Protein AF-A0A7Y2U9D8-F1 (afdb_monomer_lite)

pLDDT: mean 89.58, std 7.54, range [69.75, 98.06]

Structure (mmCIF, N/CA/C/O backbone):
data_AF-A0A7Y2U9D8-F1
#
_entry.id   AF-A0A7Y2U9D8-F1
#
loop_
_atom_site.group_PDB
_atom_site.id
_atom_site.type_symbol
_atom_site.label_atom_id
_atom_site.label_alt_id
_atom_site.label_comp_id
_atom_site.label_asym_id
_atom_site.label_entity_id
_atom_site.label_seq_id
_atom_site.pdbx_PDB_ins_code
_atom_site.Cartn_x
_atom_site.Cartn_y
_atom_site.Cartn_z
_atom_site.occupancy
_atom_site.B_iso_or_equiv
_atom_site.auth_seq_id
_atom_site.auth_comp_id
_atom_site.auth_asym_id
_atom_site.auth_atom_id
_atom_site.pdbx_PDB_model_num
ATOM 1 N N . LEU A 1 1 ? 11.281 6.442 -1.788 1.00 69.75 1 LEU A N 1
ATOM 2 C CA . LEU A 1 1 ? 12.021 5.356 -2.486 1.00 69.75 1 LEU A CA 1
ATOM 3 C C . LEU A 1 1 ? 13.335 4.998 -1.787 1.00 69.75 1 LEU A C 1
ATOM 5 O O . LEU A 1 1 ? 13.545 3.816 -1.563 1.00 69.75 1 LEU A O 1
ATOM 9 N N . ALA A 1 2 ? 14.163 5.964 -1.365 1.00 77.25 2 ALA A N 1
ATOM 10 C CA . ALA A 1 2 ? 15.414 5.690 -0.637 1.00 77.25 2 ALA A CA 1
ATOM 11 C C . ALA A 1 2 ? 15.228 4.824 0.628 1.00 77.25 2 ALA A C 1
ATOM 13 O O . ALA A 1 2 ? 15.919 3.825 0.792 1.00 77.25 2 ALA A O 1
ATOM 14 N N . SER A 1 3 ? 14.227 5.118 1.467 1.00 76.25 3 SER A N 1
ATOM 15 C CA . SER A 1 3 ? 13.935 4.308 2.663 1.00 76.25 3 SER A CA 1
ATOM 16 C C . SER A 1 3 ? 13.469 2.881 2.339 1.00 76.25 3 SER A C 1
ATOM 18 O O . SER A 1 3 ? 13.762 1.958 3.091 1.00 76.25 3 SER A O 1
ATOM 20 N N . HIS A 1 4 ? 12.781 2.679 1.208 1.00 74.44 4 HIS A N 1
ATOM 21 C CA . HIS A 1 4 ? 12.374 1.348 0.737 1.00 74.44 4 HIS A CA 1
ATOM 22 C C . HIS A 1 4 ? 13.600 0.559 0.257 1.00 74.44 4 HIS A C 1
ATOM 24 O O . HIS A 1 4 ? 13.793 -0.584 0.656 1.00 74.44 4 HIS A O 1
ATOM 30 N N . ALA A 1 5 ? 14.480 1.196 -0.519 1.00 77.62 5 ALA A N 1
ATOM 31 C CA . ALA A 1 5 ? 15.741 0.587 -0.932 1.00 77.62 5 ALA A CA 1
ATOM 32 C C . ALA A 1 5 ? 16.602 0.186 0.278 1.00 77.62 5 ALA A C 1
ATOM 34 O O . ALA A 1 5 ? 17.118 -0.924 0.312 1.00 77.62 5 ALA A O 1
ATOM 35 N N . LEU A 1 6 ? 16.681 1.043 1.302 1.00 79.44 6 LEU A N 1
ATOM 36 C CA . LEU A 1 6 ? 17.407 0.756 2.540 1.00 79.44 6 LEU A CA 1
ATOM 37 C C . LEU A 1 6 ? 16.790 -0.413 3.331 1.00 79.44 6 LEU A C 1
ATOM 39 O O . LEU A 1 6 ? 17.513 -1.253 3.861 1.00 79.44 6 LEU A O 1
ATOM 43 N N . ALA A 1 7 ? 15.458 -0.507 3.396 1.00 73.38 7 ALA A N 1
ATOM 44 C CA . ALA A 1 7 ? 14.777 -1.629 4.047 1.00 73.38 7 ALA A CA 1
ATOM 45 C C . ALA A 1 7 ? 15.051 -2.969 3.337 1.00 73.38 7 ALA A C 1
ATOM 47 O O . ALA A 1 7 ? 15.265 -3.984 4.002 1.00 73.38 7 ALA A O 1
ATOM 48 N N . ASN A 1 8 ? 15.132 -2.955 2.004 1.00 74.94 8 ASN A N 1
ATOM 49 C CA . ASN A 1 8 ? 15.391 -4.141 1.183 1.00 74.94 8 ASN A CA 1
ATOM 50 C C . ASN A 1 8 ? 16.860 -4.607 1.198 1.00 74.94 8 ASN A C 1
ATOM 52 O O . ASN A 1 8 ? 17.189 -5.578 0.530 1.00 74.94 8 ASN A O 1
ATOM 56 N N . GLN A 1 9 ? 17.749 -3.974 1.972 1.00 79.19 9 GLN A N 1
ATOM 57 C CA . GLN A 1 9 ? 19.126 -4.458 2.166 1.00 79.19 9 GLN A CA 1
ATOM 58 C C . GLN A 1 9 ? 19.252 -5.494 3.291 1.00 79.19 9 GLN A C 1
ATOM 60 O O . GLN A 1 9 ? 20.255 -6.198 3.392 1.00 79.19 9 GLN A O 1
ATOM 65 N N . LYS A 1 10 ? 18.253 -5.595 4.175 1.00 86.12 10 LYS A N 1
ATOM 66 C CA . LYS A 1 10 ? 18.307 -6.507 5.323 1.00 86.12 10 LYS A CA 1
ATOM 67 C C . LYS A 1 10 ? 17.823 -7.898 4.915 1.00 86.12 10 LYS A C 1
ATOM 69 O O . LYS A 1 10 ? 16.657 -8.055 4.558 1.00 86.12 10 LYS A O 1
ATOM 74 N N . HIS A 1 11 ? 18.663 -8.920 5.090 1.00 86.19 11 HIS A N 1
ATOM 75 C CA . HIS A 1 11 ? 18.325 -10.324 4.800 1.00 86.1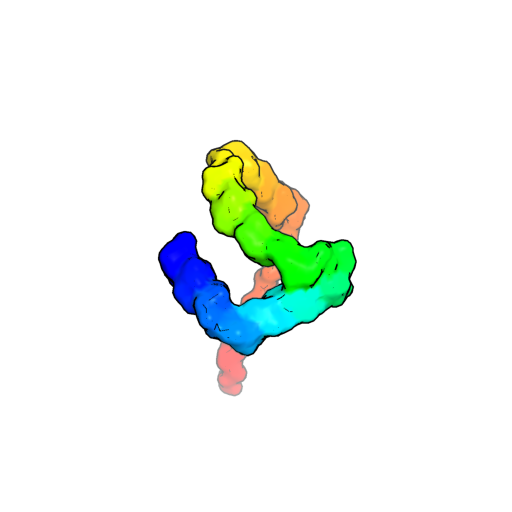9 11 HIS A CA 1
ATOM 76 C C . HIS A 1 11 ? 16.997 -10.773 5.434 1.00 86.19 11 HIS A C 1
ATOM 78 O O . HIS A 1 11 ? 16.149 -11.340 4.752 1.00 86.19 11 HIS A O 1
ATOM 84 N N . GLY A 1 12 ? 16.759 -10.444 6.709 1.00 90.56 12 GLY A N 1
ATOM 85 C CA . GLY A 1 12 ? 15.495 -10.780 7.377 1.00 90.56 12 GLY A CA 1
ATOM 86 C C . GLY A 1 12 ? 14.267 -10.078 6.778 1.00 90.56 12 GLY A C 1
ATOM 87 O O . GLY A 1 12 ? 13.167 -10.623 6.802 1.00 90.56 12 GLY A O 1
ATOM 88 N N . THR A 1 13 ? 14.439 -8.886 6.196 1.00 89.00 13 THR A N 1
ATOM 89 C CA . THR A 1 13 ? 13.346 -8.193 5.494 1.00 89.00 13 THR A CA 1
ATOM 90 C C . THR A 1 13 ? 13.036 -8.873 4.167 1.00 89.00 13 THR A C 1
ATOM 92 O O . THR A 1 13 ? 11.866 -9.122 3.896 1.00 89.00 13 THR A O 1
ATOM 95 N N . LEU A 1 14 ? 14.057 -9.247 3.392 1.00 91.06 14 LEU A N 1
ATOM 96 C CA . LEU A 1 14 ? 13.875 -9.964 2.127 1.00 91.06 14 LEU A CA 1
ATOM 97 C C . LEU A 1 14 ? 13.244 -11.347 2.327 1.00 91.06 14 LEU A C 1
ATOM 99 O O . LEU A 1 14 ? 12.301 -11.687 1.621 1.00 91.06 14 LEU A O 1
ATOM 103 N N . ALA A 1 15 ? 13.687 -12.107 3.334 1.00 93.25 15 ALA A N 1
ATOM 104 C CA . ALA A 1 15 ? 13.094 -13.406 3.659 1.00 93.25 15 ALA A CA 1
ATOM 105 C C . ALA A 1 15 ? 11.600 -13.280 3.999 1.00 93.25 15 ALA A C 1
ATOM 107 O O . ALA A 1 15 ? 10.772 -14.037 3.496 1.00 93.25 15 ALA A O 1
ATOM 108 N N . ARG A 1 16 ? 11.236 -12.270 4.803 1.00 93.81 16 ARG A N 1
ATOM 109 C CA . ARG A 1 16 ? 9.837 -11.992 5.143 1.00 93.81 16 ARG A CA 1
ATOM 110 C C . ARG A 1 16 ? 9.017 -11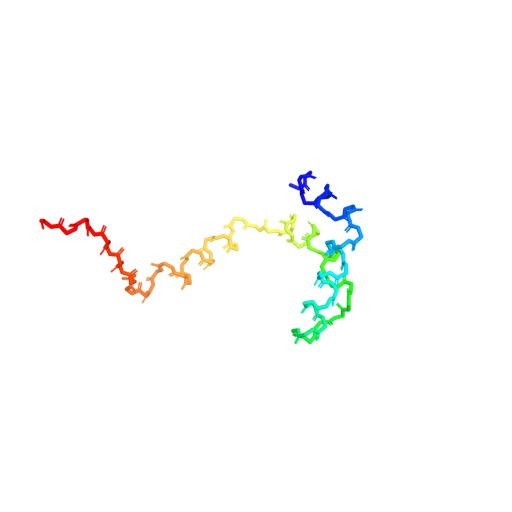.584 3.919 1.00 93.81 16 ARG A C 1
ATOM 112 O O . ARG A 1 16 ? 7.894 -12.054 3.776 1.00 93.81 16 ARG A O 1
ATOM 119 N N . LEU A 1 17 ? 9.548 -10.712 3.060 1.00 93.44 17 LEU A N 1
ATOM 120 C CA . LEU A 1 17 ? 8.853 -10.282 1.842 1.00 93.44 17 LEU A CA 1
ATOM 121 C C . LEU A 1 17 ? 8.629 -11.455 0.886 1.00 93.44 17 LEU A C 1
ATOM 123 O O . LEU A 1 17 ? 7.518 -11.633 0.407 1.00 93.44 17 LEU A O 1
ATOM 127 N N . SER A 1 18 ? 9.636 -12.307 0.703 1.00 94.50 18 SER A N 1
ATOM 128 C CA . SER A 1 18 ? 9.540 -13.504 -0.133 1.00 94.50 18 SER A CA 1
ATOM 129 C C . SER A 1 18 ? 8.506 -14.511 0.382 1.00 94.50 18 SER A C 1
ATOM 131 O O . SER A 1 18 ? 7.714 -15.058 -0.391 1.00 94.50 18 SER A O 1
ATOM 133 N N . ALA A 1 19 ? 8.452 -14.708 1.704 1.00 96.62 19 ALA A N 1
ATOM 134 C CA . ALA A 1 19 ? 7.446 -15.552 2.338 1.00 96.62 19 ALA A CA 1
ATOM 135 C C . ALA A 1 19 ? 6.025 -14.991 2.159 1.00 96.62 19 ALA A C 1
ATOM 137 O O . ALA A 1 19 ? 5.111 -15.749 1.845 1.00 96.62 19 ALA A O 1
ATOM 138 N N . ILE A 1 20 ? 5.838 -13.674 2.320 1.00 95.69 20 ILE A N 1
ATOM 139 C CA . ILE A 1 20 ? 4.542 -13.008 2.099 1.00 95.69 20 ILE A CA 1
ATOM 140 C C . ILE A 1 20 ? 4.125 -13.101 0.631 1.00 95.69 20 ILE A C 1
ATOM 142 O O . ILE A 1 20 ? 2.972 -13.425 0.358 1.00 95.69 20 ILE A O 1
ATOM 146 N N . ASP A 1 21 ? 5.045 -12.847 -0.300 1.00 96.06 21 ASP A N 1
ATOM 147 C CA . ASP A 1 21 ? 4.769 -12.944 -1.732 1.00 96.06 21 ASP A CA 1
ATOM 148 C C . ASP A 1 21 ? 4.270 -14.352 -2.076 1.00 96.06 21 ASP A C 1
ATOM 150 O O . ASP A 1 21 ? 3.206 -14.503 -2.672 1.00 96.06 21 ASP A O 1
ATOM 154 N N . SER A 1 22 ? 4.975 -15.378 -1.595 1.00 96.56 22 SER A N 1
ATOM 155 C CA . SER A 1 22 ? 4.605 -16.781 -1.813 1.00 96.56 22 SER A CA 1
ATOM 156 C C . SER A 1 22 ? 3.264 -17.136 -1.158 1.00 96.56 22 SER A C 1
ATOM 158 O O . SER A 1 22 ? 2.429 -17.790 -1.779 1.00 96.56 22 SER A O 1
ATOM 160 N N . LEU A 1 23 ? 3.021 -16.670 0.075 1.00 97.44 23 LEU A N 1
ATOM 161 C CA . LEU A 1 23 ? 1.766 -16.886 0.807 1.00 97.44 23 LEU A CA 1
ATOM 162 C C . LEU A 1 23 ? 0.555 -16.307 0.064 1.00 97.44 23 LEU A C 1
ATOM 164 O O . LEU A 1 23 ? -0.524 -16.894 0.088 1.00 97.44 23 LEU A O 1
ATOM 168 N N . LEU A 1 24 ? 0.728 -15.161 -0.592 1.00 96.75 24 LEU A N 1
ATOM 169 C CA . LEU A 1 24 ? -0.318 -14.495 -1.368 1.00 96.75 24 LEU A CA 1
ATOM 170 C C . LEU A 1 24 ? -0.415 -15.010 -2.818 1.00 96.75 24 LEU A C 1
ATOM 172 O O . LEU A 1 24 ? -1.209 -14.483 -3.595 1.00 96.75 24 LEU A O 1
ATOM 176 N N . GLY A 1 25 ? 0.364 -16.036 -3.184 1.00 96.56 25 GLY A N 1
ATOM 177 C CA . GLY A 1 25 ? 0.351 -16.659 -4.511 1.00 96.56 25 GLY A CA 1
ATOM 178 C C . GLY A 1 25 ? 1.171 -15.924 -5.577 1.00 96.56 25 GLY A C 1
ATOM 179 O O . GLY A 1 25 ? 1.003 -16.184 -6.768 1.00 96.56 25 GLY A O 1
ATOM 180 N N . PHE A 1 26 ? 2.050 -15.004 -5.182 1.00 96.12 26 PHE A N 1
ATOM 181 C CA . PHE A 1 26 ? 2.990 -14.337 -6.081 1.00 96.12 26 PHE A CA 1
ATOM 182 C C . PHE A 1 26 ? 4.324 -15.089 -6.173 1.00 96.12 26 PHE A C 1
ATOM 184 O O . PHE A 1 26 ? 4.644 -15.952 -5.358 1.00 96.12 26 PHE A O 1
ATOM 191 N N . ALA A 1 27 ? 5.134 -14.736 -7.177 1.00 95.94 27 ALA A N 1
ATOM 192 C CA . ALA A 1 27 ? 6.513 -15.206 -7.254 1.00 95.94 27 ALA A CA 1
ATOM 193 C C . ALA A 1 27 ? 7.322 -14.707 -6.033 1.00 95.94 27 ALA A C 1
ATOM 195 O O . ALA A 1 27 ? 7.104 -13.570 -5.611 1.00 95.94 27 ALA A O 1
ATOM 196 N N . PRO A 1 28 ? 8.280 -15.488 -5.499 1.00 94.06 28 PRO A N 1
ATOM 197 C CA . PRO A 1 28 ? 9.027 -15.143 -4.279 1.00 94.06 28 PRO A CA 1
ATOM 198 C C . PRO A 1 28 ? 9.831 -13.830 -4.336 1.00 94.06 28 PRO A C 1
ATOM 200 O O . PRO A 1 28 ? 10.320 -13.361 -3.308 1.00 94.06 28 PRO A O 1
ATOM 203 N N . ASP A 1 29 ? 10.011 -13.263 -5.526 1.00 92.62 29 ASP A N 1
ATOM 204 C CA . ASP A 1 29 ? 10.735 -12.028 -5.821 1.00 92.62 29 ASP A CA 1
ATOM 205 C C . ASP A 1 29 ? 9.810 -10.882 -6.283 1.00 92.62 29 ASP A C 1
ATOM 207 O O . ASP A 1 29 ? 10.280 -9.828 -6.717 1.00 92.62 29 ASP A O 1
ATOM 211 N N . HIS A 1 30 ? 8.487 -11.055 -6.197 1.00 92.69 30 HIS A N 1
ATOM 212 C CA . HIS A 1 30 ? 7.502 -10.099 -6.702 1.00 92.69 30 HIS A CA 1
ATOM 213 C C . HIS A 1 30 ? 7.696 -8.688 -6.134 1.00 92.69 30 HIS A C 1
ATOM 215 O O . HIS A 1 30 ? 7.581 -7.696 -6.868 1.00 92.69 30 HIS A O 1
ATOM 221 N N . HIS A 1 31 ? 8.035 -8.586 -4.847 1.00 90.31 31 HIS A N 1
ATOM 222 C CA . HIS A 1 31 ? 8.329 -7.327 -4.171 1.00 90.31 31 HIS A CA 1
ATOM 223 C C . HIS A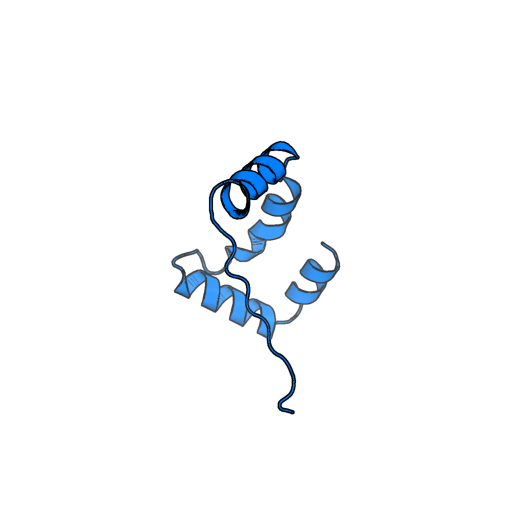 1 31 ? 9.442 -6.504 -4.846 1.00 90.31 31 HIS A C 1
ATOM 225 O O . HIS A 1 31 ? 9.407 -5.273 -4.748 1.00 90.31 31 HIS A O 1
ATOM 231 N N . LEU A 1 32 ? 10.376 -7.119 -5.586 1.00 90.12 32 LEU A N 1
ATOM 232 C CA . LEU A 1 32 ? 11.455 -6.410 -6.290 1.00 90.12 32 LEU A CA 1
ATOM 233 C C . LEU A 1 32 ? 10.941 -5.487 -7.402 1.00 90.12 32 LEU A C 1
ATOM 235 O O . LEU A 1 32 ? 11.585 -4.488 -7.710 1.00 90.12 32 LEU A O 1
ATOM 239 N N . LYS A 1 33 ? 9.752 -5.760 -7.954 1.00 90.75 33 LYS A N 1
ATOM 240 C CA . LYS A 1 33 ? 9.110 -4.927 -8.989 1.00 90.75 33 LYS A CA 1
ATOM 241 C C . LYS A 1 33 ? 8.374 -3.714 -8.410 1.00 90.75 33 LYS A C 1
ATOM 243 O O . LYS A 1 33 ?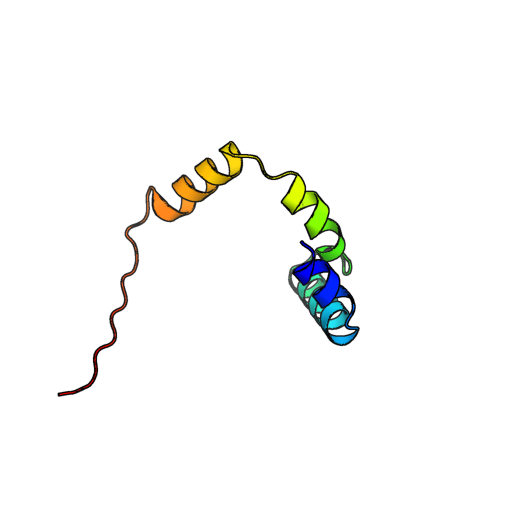 7.897 -2.855 -9.151 1.00 90.75 33 LYS A O 1
ATOM 248 N N . SER A 1 34 ? 8.262 -3.619 -7.083 1.00 87.31 34 SER A N 1
ATOM 249 C CA . SER A 1 34 ? 7.543 -2.532 -6.405 1.00 87.31 34 SER A CA 1
ATOM 250 C C . SER A 1 34 ? 8.062 -1.130 -6.755 1.00 87.31 34 SER A C 1
ATOM 252 O O . SER A 1 34 ? 7.231 -0.250 -6.980 1.00 87.31 34 SER A O 1
ATOM 254 N N . PRO A 1 35 ? 9.384 -0.865 -6.842 1.00 88.94 35 PRO A N 1
ATOM 255 C CA . PRO A 1 35 ? 9.889 0.462 -7.193 1.00 88.94 35 PRO A CA 1
ATOM 256 C C . PRO A 1 35 ? 9.436 0.940 -8.575 1.00 88.94 35 PRO A C 1
ATOM 258 O O . PRO A 1 35 ? 9.097 2.112 -8.725 1.00 88.94 35 PRO A O 1
ATOM 261 N N . GLU A 1 36 ? 9.413 0.052 -9.569 1.00 91.38 36 GLU A N 1
ATOM 262 C CA . GLU A 1 36 ? 8.964 0.369 -10.930 1.00 91.38 36 GLU A CA 1
ATOM 263 C C . GLU A 1 36 ? 7.468 0.675 -10.950 1.00 91.38 36 GLU A C 1
ATOM 265 O O . GLU A 1 36 ? 7.056 1.712 -11.465 1.00 91.38 36 GLU A O 1
ATOM 270 N N . LYS A 1 37 ? 6.666 -0.166 -10.285 1.00 91.56 37 LYS A N 1
ATOM 271 C CA . LYS A 1 37 ? 5.218 0.039 -10.152 1.00 91.56 37 LYS A CA 1
ATOM 272 C C . LYS A 1 37 ? 4.881 1.366 -9.475 1.00 91.56 37 LYS A C 1
ATOM 274 O O . LYS A 1 37 ? 3.985 2.060 -9.931 1.00 91.56 37 LYS A O 1
ATOM 279 N N . ILE A 1 38 ? 5.611 1.737 -8.418 1.00 91.31 38 ILE A N 1
ATOM 280 C CA . ILE A 1 38 ? 5.410 3.013 -7.714 1.00 91.31 38 ILE A CA 1
ATOM 281 C C . ILE A 1 38 ? 5.742 4.199 -8.627 1.00 91.31 38 ILE A C 1
ATOM 283 O O . ILE A 1 38 ? 5.010 5.183 -8.633 1.00 91.31 38 ILE A O 1
ATOM 287 N N . LYS A 1 39 ? 6.832 4.118 -9.401 1.00 92.69 39 LYS A N 1
ATOM 288 C CA . LYS A 1 39 ? 7.223 5.183 -10.340 1.00 92.69 39 LYS A CA 1
ATOM 289 C C . LYS A 1 39 ? 6.235 5.353 -11.495 1.00 92.69 39 LYS A C 1
ATOM 291 O O . LYS A 1 39 ? 6.138 6.449 -12.029 1.00 92.69 39 LYS A O 1
ATOM 296 N N . ALA A 1 40 ? 5.531 4.290 -11.875 1.00 96.06 40 ALA A N 1
ATOM 297 C CA . ALA A 1 40 ? 4.559 4.306 -12.963 1.00 96.06 40 ALA A CA 1
ATOM 298 C C . ALA A 1 40 ? 3.195 4.916 -12.580 1.00 96.06 40 ALA A C 1
ATOM 300 O O . ALA A 1 40 ? 2.356 5.094 -13.458 1.00 96.06 40 ALA A O 1
ATOM 301 N N . ILE A 1 41 ? 2.955 5.228 -11.297 1.00 96.31 41 ILE A N 1
ATOM 302 C CA . ILE A 1 41 ? 1.674 5.778 -10.826 1.00 96.31 41 ILE A CA 1
ATOM 303 C C . ILE A 1 41 ? 1.426 7.162 -11.431 1.00 96.31 41 ILE A C 1
ATOM 305 O O . ILE A 1 41 ? 2.263 8.061 -11.325 1.00 96.31 41 ILE A O 1
ATOM 309 N N . THR A 1 42 ? 0.232 7.357 -11.988 1.00 97.75 42 THR A N 1
ATOM 310 C CA . THR A 1 42 ? -0.211 8.637 -12.547 1.00 97.75 42 THR A CA 1
ATOM 311 C C . THR A 1 42 ? -1.139 9.402 -11.590 1.00 97.75 42 THR A C 1
ATOM 313 O O . THR A 1 42 ? -1.738 8.816 -10.681 1.00 97.75 42 THR A O 1
ATOM 316 N N . PRO A 1 43 ? -1.336 10.720 -11.791 1.00 97.75 43 PRO A N 1
ATOM 317 C CA . PRO A 1 43 ? -2.332 11.484 -11.037 1.00 97.75 43 PRO A CA 1
ATOM 318 C C . PRO A 1 43 ? -3.761 10.942 -11.169 1.00 97.75 43 PRO A C 1
ATOM 320 O O . PRO A 1 43 ? -4.554 11.059 -10.232 1.00 97.75 43 PRO A O 1
ATOM 323 N N . ASP A 1 44 ? -4.105 10.345 -12.309 1.00 98.06 44 ASP A N 1
ATOM 324 C CA . ASP A 1 44 ? -5.443 9.802 -12.530 1.00 98.06 44 ASP A CA 1
ATOM 325 C C . ASP A 1 44 ? -5.663 8.491 -11.774 1.00 98.06 44 ASP A C 1
ATOM 327 O O . ASP A 1 44 ? -6.746 8.308 -11.211 1.00 98.06 44 ASP A O 1
ATOM 331 N N . ASP A 1 45 ? -4.630 7.652 -11.635 1.00 97.00 45 ASP A N 1
ATOM 332 C CA . ASP A 1 45 ? -4.662 6.471 -10.760 1.00 97.00 45 ASP A CA 1
ATOM 333 C C . ASP A 1 45 ? -4.928 6.871 -9.306 1.00 97.00 45 ASP A C 1
ATOM 335 O O . ASP A 1 45 ? -5.744 6.254 -8.615 1.00 97.00 45 ASP A O 1
ATOM 339 N N . ILE A 1 46 ? -4.291 7.957 -8.849 1.00 96.06 46 ILE A N 1
ATOM 340 C CA . ILE A 1 46 ? -4.491 8.504 -7.500 1.00 96.06 46 ILE A CA 1
ATOM 341 C C . ILE A 1 46 ? -5.945 8.951 -7.323 1.00 96.06 46 ILE A C 1
ATOM 343 O O . ILE A 1 46 ? -6.602 8.567 -6.352 1.00 96.06 46 ILE A O 1
ATOM 347 N N . LYS A 1 47 ? -6.482 9.726 -8.274 1.00 96.31 47 LYS A N 1
ATOM 348 C CA . LYS A 1 47 ? -7.881 10.181 -8.225 1.00 96.31 47 LYS A CA 1
ATOM 349 C C . LYS A 1 47 ? -8.861 9.006 -8.287 1.00 96.31 47 LYS A C 1
ATOM 351 O O . LYS A 1 47 ? -9.887 9.031 -7.606 1.00 96.31 47 LYS A O 1
ATOM 356 N N . ALA A 1 48 ? -8.569 7.978 -9.082 1.00 95.88 48 ALA A N 1
ATOM 357 C CA . ALA A 1 48 ? -9.390 6.776 -9.182 1.00 95.88 48 ALA A CA 1
ATOM 358 C C . ALA A 1 48 ? -9.405 5.985 -7.866 1.00 95.88 48 ALA A C 1
ATOM 360 O O . ALA A 1 48 ? -10.481 5.617 -7.389 1.00 95.88 48 ALA A O 1
ATOM 361 N N . ALA A 1 49 ? -8.242 5.790 -7.238 1.00 94.06 49 ALA A N 1
ATOM 362 C CA . ALA A 1 49 ? -8.138 5.157 -5.927 1.00 94.06 49 ALA A CA 1
ATOM 363 C C . ALA A 1 49 ? -8.903 5.949 -4.855 1.00 94.06 49 ALA A C 1
ATOM 365 O O . ALA A 1 49 ? -9.681 5.363 -4.101 1.00 94.06 49 ALA A O 1
ATOM 366 N N . ALA A 1 50 ? -8.757 7.279 -4.835 1.00 93.62 50 ALA A N 1
ATOM 367 C CA . ALA A 1 50 ? -9.473 8.140 -3.899 1.00 93.62 50 ALA A CA 1
ATOM 368 C C . ALA A 1 50 ? -10.996 7.998 -4.045 1.00 93.62 50 ALA A C 1
ATOM 370 O O . ALA A 1 50 ? -11.691 7.772 -3.058 1.00 93.62 50 ALA A O 1
ATOM 371 N N . ARG A 1 51 ? -11.521 8.031 -5.277 1.00 93.25 51 ARG A N 1
ATOM 372 C CA . ARG A 1 51 ? -12.956 7.809 -5.528 1.00 93.25 51 ARG A CA 1
ATOM 373 C C . ARG A 1 51 ? -13.422 6.424 -5.076 1.00 93.25 51 ARG A C 1
ATOM 375 O O . ARG A 1 51 ? -14.494 6.313 -4.488 1.00 93.25 51 ARG A O 1
ATOM 382 N N . LYS A 1 52 ? -12.626 5.377 -5.313 1.00 91.94 52 LYS A N 1
ATOM 383 C CA . LYS A 1 52 ? -12.971 3.997 -4.930 1.00 91.94 52 LYS A CA 1
ATOM 384 C C . LYS A 1 52 ? -13.114 3.829 -3.417 1.00 91.94 52 LYS A C 1
ATOM 386 O O . LYS A 1 52 ? -14.042 3.159 -2.972 1.00 91.94 52 LYS A O 1
ATOM 391 N N . TYR A 1 53 ? -12.188 4.388 -2.640 1.00 90.94 53 TYR A N 1
ATOM 392 C CA . TYR A 1 53 ? -12.153 4.170 -1.192 1.00 90.94 53 TYR A CA 1
ATOM 393 C C . TYR A 1 53 ? -12.933 5.219 -0.395 1.00 90.94 53 TYR A C 1
ATOM 395 O O . TYR A 1 53 ? -13.496 4.869 0.636 1.00 90.94 53 TYR A O 1
ATOM 403 N N . PHE A 1 54 ? -13.018 6.461 -0.883 1.00 90.25 54 PHE A N 1
ATOM 404 C CA . PHE A 1 54 ? -13.656 7.572 -0.164 1.00 90.25 54 PHE A CA 1
ATOM 405 C C . PHE A 1 54 ? -14.964 8.070 -0.790 1.00 90.25 54 PHE A C 1
ATOM 407 O O . PHE A 1 54 ? -15.687 8.822 -0.151 1.00 90.25 54 PHE A O 1
ATOM 414 N N . GLY A 1 55 ? -15.279 7.705 -2.037 1.00 82.31 55 GLY A N 1
ATOM 415 C CA . GLY A 1 55 ? -16.378 8.335 -2.779 1.00 82.31 55 GLY A CA 1
ATOM 416 C C . GLY A 1 55 ? -17.764 7.720 -2.577 1.00 82.31 55 GLY A C 1
ATOM 417 O O . GLY A 1 55 ? -18.749 8.360 -2.918 1.00 82.31 55 GLY A O 1
ATOM 418 N N . THR A 1 56 ? -17.864 6.480 -2.088 1.00 73.88 56 THR A N 1
ATOM 419 C CA . THR A 1 56 ? -19.142 5.727 -2.103 1.00 73.88 56 THR A CA 1
ATOM 420 C C . THR A 1 56 ? -19.447 4.955 -0.827 1.00 73.88 56 THR A C 1
ATOM 422 O O . THR A 1 56 ? -20.517 4.363 -0.715 1.00 73.88 56 THR A O 1
ATOM 425 N N . ARG A 1 57 ? -18.524 4.928 0.136 1.00 75.44 57 ARG A N 1
ATOM 426 C CA . ARG A 1 57 ? -18.689 4.175 1.380 1.00 75.44 57 ARG A CA 1
ATOM 427 C C . ARG A 1 57 ? -18.783 5.146 2.539 1.00 75.44 57 ARG A C 1
ATOM 429 O O . ARG A 1 57 ? -17.911 6.000 2.678 1.00 75.44 57 ARG A O 1
ATOM 436 N N . GLU A 1 58 ? -19.816 4.992 3.362 1.00 83.88 58 GLU A N 1
ATOM 437 C CA . GLU A 1 58 ? -19.845 5.665 4.655 1.00 83.88 58 GLU A CA 1
ATOM 438 C C . GLU A 1 58 ? -18.613 5.233 5.462 1.00 83.88 58 GLU A C 1
ATOM 440 O O . GLU A 1 58 ? -18.325 4.032 5.561 1.00 83.88 58 GLU A O 1
ATOM 445 N N . PRO A 1 59 ? -17.833 6.188 5.990 1.00 86.75 59 PRO A N 1
ATOM 446 C CA . PRO A 1 59 ? -16.663 5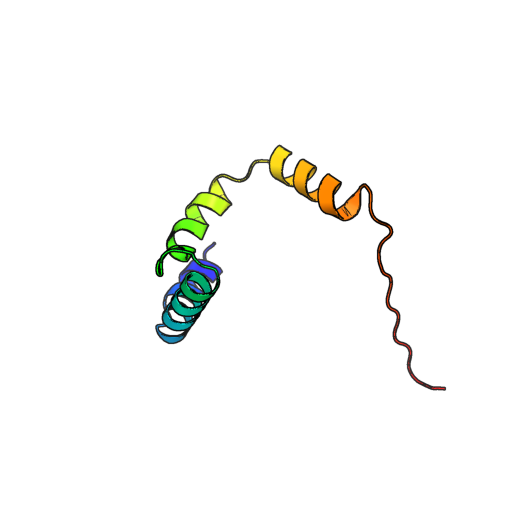.857 6.776 1.00 86.75 59 PRO A CA 1
ATOM 447 C C . PRO A 1 59 ? -17.097 5.246 8.108 1.00 86.75 59 PRO A C 1
ATOM 449 O O . PRO A 1 59 ? -17.968 5.771 8.800 1.00 86.75 59 PRO A O 1
ATOM 452 N N . VAL A 1 60 ? -16.435 4.164 8.510 1.00 90.69 60 VAL A N 1
ATOM 453 C CA . VAL A 1 60 ? -16.553 3.663 9.881 1.00 90.69 60 VAL A CA 1
ATOM 454 C C . VAL A 1 60 ? -15.736 4.586 10.782 1.00 90.69 60 VAL A C 1
ATOM 456 O O . VAL A 1 60 ? -14.509 4.623 10.685 1.00 90.69 60 VAL A O 1
ATOM 459 N N . VAL A 1 61 ? -16.414 5.342 11.647 1.00 91.50 61 VAL A N 1
ATOM 460 C CA . VAL A 1 61 ? -15.777 6.242 12.619 1.00 91.50 61 VAL A CA 1
ATOM 461 C C . VAL A 1 61 ? -15.746 5.563 13.983 1.00 91.50 61 VAL A C 1
ATOM 463 O O . VAL A 1 61 ? -16.787 5.211 14.532 1.00 91.50 61 VAL A O 1
ATOM 466 N N . VAL A 1 62 ? -14.545 5.384 14.535 1.00 93.81 62 VAL A N 1
ATOM 467 C CA . VAL A 1 62 ? -14.333 4.793 15.862 1.00 93.81 62 VAL A CA 1
ATOM 468 C C . VAL A 1 62 ? -13.684 5.835 16.764 1.00 93.81 62 VAL A C 1
ATOM 470 O O . VAL A 1 62 ? -12.578 6.293 16.483 1.00 93.81 62 VAL A O 1
ATOM 473 N N . THR A 1 63 ? -14.359 6.181 17.860 1.00 93.50 63 THR A N 1
ATOM 474 C CA . THR A 1 63 ? -13.863 7.135 18.861 1.00 93.50 63 THR A CA 1
ATOM 475 C C . THR A 1 63 ? -13.658 6.419 20.188 1.00 93.50 63 THR A C 1
ATOM 477 O O . THR A 1 63 ? -14.568 5.760 20.686 1.00 93.50 63 THR A O 1
ATOM 480 N N . VAL A 1 64 ? -12.469 6.568 20.773 1.00 94.31 64 VAL A N 1
ATOM 481 C CA . VAL A 1 64 ? -12.147 6.076 22.119 1.00 94.31 64 VAL A CA 1
ATOM 482 C C . VAL A 1 64 ? -11.931 7.286 23.019 1.00 94.31 64 VAL A C 1
ATOM 484 O O . VAL A 1 64 ? -11.126 8.156 22.695 1.00 94.31 64 VAL A O 1
ATOM 487 N N . ALA A 1 65 ? -12.646 7.339 24.141 1.00 93.25 65 ALA A N 1
ATOM 488 C CA . ALA A 1 65 ? -12.490 8.370 25.160 1.00 93.25 65 ALA A CA 1
ATOM 489 C C . ALA A 1 65 ? -12.146 7.724 26.514 1.00 93.25 65 ALA A C 1
ATOM 491 O O . ALA A 1 65 ? -12.587 6.597 26.771 1.00 93.25 65 ALA A O 1
ATOM 492 N N . PRO A 1 66 ? -11.361 8.401 27.374 1.00 91.19 66 PRO A N 1
ATOM 493 C CA . PRO A 1 66 ? -11.107 7.937 28.734 1.00 91.19 66 PRO A CA 1
ATOM 494 C C . PRO A 1 66 ? -12.414 7.719 29.503 1.00 91.19 66 PRO A C 1
ATOM 496 O O . PRO A 1 66 ? -13.407 8.410 29.270 1.00 91.19 66 PRO A O 1
ATOM 499 N N . LYS A 1 67 ? -12.407 6.770 30.441 1.00 80.56 67 LYS A N 1
ATOM 500 C CA . LYS A 1 67 ? -13.528 6.575 31.363 1.00 80.56 67 LYS A CA 1
ATOM 501 C C . LYS A 1 67 ? -13.55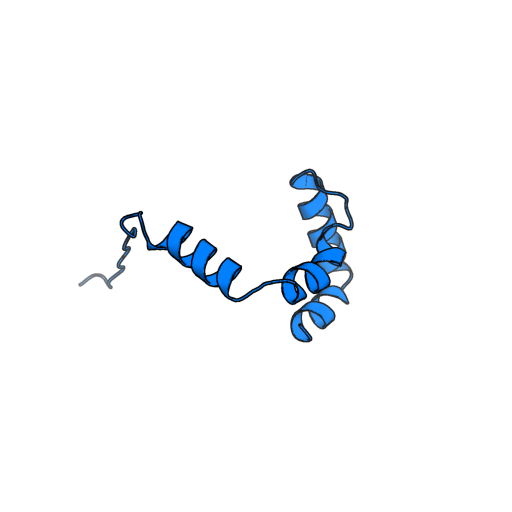1 7.737 32.367 1.00 80.56 67 LYS A C 1
ATOM 503 O O . LYS A 1 67 ? -12.484 8.110 32.854 1.00 80.56 67 LYS A O 1
ATOM 508 N N . ALA A 1 68 ? -14.736 8.297 32.619 1.00 73.19 68 ALA A N 1
ATOM 509 C CA . ALA A 1 68 ? -14.954 9.291 33.673 1.00 73.19 68 ALA A CA 1
ATOM 510 C C . ALA A 1 68 ? -14.622 8.725 35.061 1.00 73.19 68 ALA A C 1
ATOM 512 O O . ALA A 1 68 ? -14.832 7.501 35.258 1.00 73.19 68 ALA A O 1
#

Sequence (68 aa):
LASHALANQKHGTLARLSAIDSLLGFAPDHHLKSPEKIKAITPDDIKAAARKYFGTREPVVVTVAPKA

Foldseek 3Di:
DVVVVVQVVDPVSLQVQLVVCVVVPHHSCVVVCVVVVVVPDDPVNVVVVCCVPPVPDDDDDDDDDDDD

Radius of gyration: 17.89 Å; chains: 1; bounding box: 39×28×47 Å

Secondary structure (DSSP, 8-state):
-HHHHHHTTSHHHHHHHHHHHHHTTS-TTGGGGHHHHHHT--HHHHHHHHHHHHSSS-----------

=== Feature glossary ===
Each block in this record encodes a different view of the same protein. In brief:

Predicted aligned error. PAE(i, j) answers: if I align the predicted and true structures on residue i, how far off (in Å) do I expect residue j to be? A block-diagonal PAE matrix with low values on the blocks and high values off-diagonal is the signature of a multi-domain protein with confidently predicted domains but uncertain inter-domain orientation.

Contact-map, Ramachandran, and PAE plots. Plot images: a contact map (which residues are close in 3D, as an N×N binary image), a Ramachandran scatter (backbone torsion angles, revealing secondary-structure composition at a glance), and — for AlphaFold structures — a PAE heatmap (pairwise prediction confidence).

Backbone torsions (φ/ψ). φ (phi) and ψ (psi) are the two rotatable backbone dihedrals per residue: φ is the C(i-1)–N–Cα–C torsion, ψ is the N–Cα–C–N(i+1) torsion, both in degrees on (−180°, 180°]. α-helical residues cluster near (−60°, −45°); β-strand residues near (−120°, +130°). A Ramachandran plot is simply a scatter of (φ, ψ) for every residue.

Foldseek 3Di. A 3Di character summarizes, for each residue, the relative orientation of the Cα frame of its nearest spatial neighbor. Because it encodes fold topology rather than chemistry, 3Di alignments detect remote structural similarity that sequence alignment misses.

Radius of gyration, Cα contacts, bounding box. Three whole-structure scalars: the radius of gyration (RMS distance of Cα from centroid, in Å), the count of Cα–Cα contacts (pairs closer than 8 Å and separated by more than four residues in sequence — i.e. tertiary, not local, contacts), and the bounding-box dimensions. Together they distinguish compact globular folds from extended fibres or disordered chains.

Sequence. Sequence gives the chain of amino acids in standard one-letter code (A=alanine, C=cysteine, …, Y=tyrosine), read N→C. It is the only feature that is directly encoded by the gene; all structural features are derived from the folded form of this sequence.

mmCIF coordinates. Atomic coordinates in PDBx/mmCIF format — the same representation the Protein Data Bank distributes. Each line of the _atom_site loop places one backbone atom in Cartesian space (units: ångströms, origin: arbitrary).

Secondary structure (3-state, P-SEA). Three-state secondary structure (P-SEA) collapses the eight DSSP classes into helix (a), strand (b), and coil (c). P-SEA assigns these from Cα geometry alone — distances and angles — without requiring backbone oxygens, so it works on any Cα trace.

InterPro / GO / CATH / organism. Functional annotations link the protein to curated databases. InterPro entries identify conserved domains and families by matching the sequence against member-database signatures (Pfam, PROSITE, CDD, …). Gene Ontology (GO) terms describe molecular function, biological process, and cellular component in a controlled vocabulary. CATH places the structure in a hierarchical fold classification (Class/Architecture/Topology/Homologous-superfamily). The organism is the source species.

B-factor. B-factor (Debye–Waller factor) reflects atomic displacement in the crystal lattice. It is an experimental observable (units Å²), not a prediction; low values mean the atom is pinned down, high values mean it moves or is heterogeneous across the crystal.

Rendered structure images. Structure images are PyMOL renders from six orthogonal camera directions. Cartoon representation draws helices as coils and strands as arrows; sticks shows the backbone as bonds; surface shows the solvent-excluded envelope. Rainbow coloring maps sequence position to hue (blue→red, N→C); chain coloring assigns a distinct color per polypeptide.

Solvent-accessible surface area. Solvent-accessible surface area (SASA) is the area in Å² traced out by the centre of a 1.4 Å probe sphere (a water molecule) rolled over the protein's van der Waals surface (Shrake–Rupley / Lee–Richards construction). Buried residues have near-zero SASA; fully exposed residues can exceed 200 Å². The total SASA scales roughly with the number of surface residues.

Secondary structure (8-state, DSSP). The SS8 string is DSSP's per-residue secondary-structure call. α-helix (H) means an i→i+4 H-bond ladder; β-strand (E) means the residue participates in a β-sheet; 3₁₀ (G) and π (I) are tighter and wider helices; T/S are turns/bends; '-' is loop.

pLDDT. For AlphaFold models, the B-factor field carries pLDDT — the model's own estimate of local accuracy on a 0–100 scale. Regions with pLDDT<50 should be treated as essentially unmodeled; they often correspond to intrinsically disordered segments.

Nearest PDB structures. Nearest PDB neighbors are the top structural matches found by Foldseek when searching this structure against the entire Protein Data Bank. Each hit reports a TM-score (0 to 1; >0.5 almost always implies the same fold) and an E-value. These are *structural* homologs — they may share no detectable sequence similarity.